Protein AF-A0A4Y2DPF1-F1 (afdb_monomer_lite)

Secondary structure (DSSP, 8-state):
------------HHHHHHHHHHHHHHHHHT-S-HHHHHHHHHHHHHHTS-HHHHHHHHHHHHH-TTS-TTTT-HHHHHHHHHHHHHHHHHHHHHHHHHHHHHHHHHS---

pLDDT: mean 70.89, std 13.92, range [34.34, 85.38]

Radius of gyration: 19.19 Å; chains: 1; bounding box: 57×26×56 Å

Organism: Araneus ventricosus (NCBI:txid182803)

Structure (mmCIF, N/CA/C/O backbone):
data_AF-A0A4Y2DPF1-F1
#
_entry.id   AF-A0A4Y2DPF1-F1
#
loop_
_atom_site.group_PDB
_atom_site.id
_atom_site.type_symbol
_atom_site.label_atom_id
_atom_site.label_alt_id
_atom_site.label_comp_id
_atom_site.label_asym_id
_atom_site.label_entity_id
_atom_site.label_seq_id
_atom_site.pdbx_PDB_ins_code
_atom_site.Cartn_x
_atom_site.Cartn_y
_atom_site.Cartn_z
_atom_site.occupancy
_atom_site.B_iso_or_equiv
_atom_site.auth_seq_id
_atom_site.auth_comp_id
_atom_site.auth_asym_id
_atom_site.auth_atom_id
_atom_site.pdbx_PDB_model_num
ATOM 1 N N . MET A 1 1 ? -23.544 -15.283 -10.850 1.00 35.97 1 MET A N 1
ATOM 2 C CA . MET A 1 1 ? -22.303 -15.235 -10.047 1.00 35.97 1 MET A CA 1
ATOM 3 C C . MET A 1 1 ? -21.142 -15.437 -11.001 1.00 35.97 1 MET A C 1
ATOM 5 O O . MET A 1 1 ? -20.970 -16.539 -11.499 1.00 35.97 1 MET A O 1
ATOM 9 N N . LYS A 1 2 ? -20.446 -14.363 -11.377 1.00 37.62 2 LYS A N 1
ATOM 10 C CA . LYS A 1 2 ? -19.353 -14.413 -12.351 1.00 37.62 2 LYS A CA 1
ATOM 11 C C . LYS A 1 2 ? -18.110 -13.933 -11.618 1.00 37.62 2 LYS A C 1
ATOM 13 O O . LYS A 1 2 ? -18.014 -12.758 -11.298 1.00 37.62 2 LYS A O 1
ATOM 18 N N . ASN A 1 3 ? -17.246 -14.873 -11.267 1.00 44.59 3 ASN A N 1
ATOM 19 C CA . ASN A 1 3 ? -15.893 -14.587 -10.825 1.00 44.59 3 ASN A CA 1
ATOM 20 C C . ASN A 1 3 ? -15.060 -14.463 -12.110 1.00 44.59 3 ASN A C 1
ATOM 22 O O . ASN A 1 3 ? -14.974 -15.457 -12.836 1.00 44.59 3 ASN A O 1
ATOM 26 N N . PRO A 1 4 ? -14.545 -13.285 -12.494 1.00 41.38 4 PRO A N 1
ATOM 27 C CA . PRO A 1 4 ? -13.521 -13.236 -13.509 1.00 41.38 4 PRO A CA 1
ATOM 28 C C . PRO A 1 4 ? -12.192 -13.451 -12.801 1.00 41.38 4 PRO A C 1
ATOM 30 O O . PRO A 1 4 ? -11.794 -12.658 -11.953 1.00 41.38 4 PRO A O 1
ATOM 33 N N . ALA A 1 5 ? -11.535 -14.547 -13.176 1.00 37.06 5 ALA A N 1
ATOM 34 C CA . ALA A 1 5 ? -10.106 -14.723 -13.030 1.00 37.06 5 ALA A CA 1
ATOM 35 C C . ALA A 1 5 ? -9.420 -13.361 -13.177 1.00 37.06 5 ALA A C 1
ATOM 37 O O . ALA A 1 5 ? -9.493 -12.752 -14.249 1.00 37.06 5 ALA A O 1
ATOM 38 N N . THR A 1 6 ? -8.821 -12.877 -12.087 1.00 44.56 6 THR A N 1
ATOM 39 C CA . THR A 1 6 ? -7.900 -11.749 -12.115 1.00 44.56 6 THR A CA 1
ATOM 40 C C . THR A 1 6 ? -6.779 -12.177 -13.039 1.00 44.56 6 THR A C 1
ATOM 42 O O . THR A 1 6 ? -5.849 -12.884 -12.651 1.00 44.56 6 THR A O 1
ATOM 45 N N . GLY A 1 7 ? -6.935 -11.818 -14.315 1.00 34.34 7 GLY A N 1
ATOM 46 C CA . GLY A 1 7 ? -5.840 -11.761 -15.249 1.00 34.34 7 GLY A CA 1
ATOM 47 C C . GLY A 1 7 ? -4.742 -11.020 -14.519 1.00 34.34 7 GLY A C 1
ATOM 48 O O . GLY A 1 7 ? -4.978 -9.963 -13.939 1.00 34.34 7 GLY A O 1
ATOM 49 N N . ARG A 1 8 ? -3.575 -11.644 -14.475 1.00 43.50 8 ARG A N 1
ATOM 50 C CA . ARG A 1 8 ? -2.337 -11.107 -13.936 1.00 43.50 8 ARG A CA 1
ATOM 51 C C . ARG A 1 8 ? -1.910 -9.930 -14.822 1.00 43.50 8 ARG A C 1
ATOM 53 O O . ARG A 1 8 ? -0.903 -9.994 -15.514 1.00 43.50 8 ARG A O 1
ATOM 60 N N . SER A 1 9 ? -2.734 -8.885 -14.896 1.00 45.84 9 SER A N 1
ATOM 61 C CA . SER A 1 9 ? -2.295 -7.562 -15.289 1.00 45.84 9 SER A CA 1
ATOM 62 C C . SER A 1 9 ? -1.245 -7.207 -14.259 1.00 45.84 9 SER A C 1
ATOM 64 O O . SER A 1 9 ? -1.535 -7.286 -13.066 1.00 45.84 9 SER A O 1
ATOM 66 N N . LYS A 1 10 ? -0.030 -6.889 -14.711 1.00 53.34 10 LYS A N 1
ATOM 67 C CA . LYS A 1 10 ? 0.916 -6.113 -13.914 1.00 53.34 10 LYS A CA 1
ATOM 68 C C . LYS A 1 10 ? 0.131 -4.901 -13.437 1.00 53.34 10 LYS A C 1
ATOM 70 O O . LYS A 1 10 ? -0.161 -4.008 -14.220 1.00 53.34 10 LYS A O 1
ATOM 75 N N . THR A 1 11 ? -0.411 -4.984 -12.236 1.00 59.28 11 THR A N 1
ATOM 76 C CA . THR A 1 11 ? -1.143 -3.884 -11.645 1.00 59.28 11 THR A CA 1
ATOM 77 C C . THR A 1 11 ? -0.082 -2.846 -11.383 1.00 59.28 11 THR A C 1
ATOM 79 O O . THR A 1 11 ? 0.846 -3.157 -10.637 1.00 59.28 11 THR A O 1
ATOM 82 N N . ASP A 1 12 ? -0.188 -1.684 -12.025 1.00 72.75 12 ASP A N 1
ATOM 83 C CA . ASP A 1 12 ? 0.701 -0.562 -11.757 1.00 72.75 12 ASP A CA 1
ATOM 84 C C . ASP A 1 12 ? 0.683 -0.322 -10.251 1.00 72.75 12 ASP A C 1
ATOM 86 O O . ASP A 1 12 ? -0.303 0.154 -9.676 1.00 72.75 12 ASP A O 1
ATOM 90 N N . LEU A 1 13 ? 1.768 -0.727 -9.598 1.00 78.50 13 LEU A N 1
ATOM 91 C CA . LEU A 1 13 ? 1.910 -0.647 -8.160 1.00 78.50 13 LEU A CA 1
ATOM 92 C C . LEU A 1 13 ? 1.706 0.787 -7.634 1.00 78.50 13 LEU A C 1
ATOM 94 O O . LEU A 1 13 ? 1.064 0.936 -6.588 1.00 78.50 13 LEU A O 1
ATOM 98 N N . PRO A 1 14 ? 2.126 1.847 -8.367 1.00 79.44 14 PRO A N 1
ATOM 99 C CA . PRO A 1 14 ? 1.786 3.224 -8.019 1.00 79.44 14 PRO A CA 1
ATOM 100 C C . PRO A 1 14 ? 0.274 3.487 -8.002 1.00 79.44 14 PRO A C 1
ATOM 102 O O . PRO A 1 14 ? -0.238 4.086 -7.059 1.00 79.44 14 PRO A O 1
ATOM 105 N N . ALA A 1 15 ? -0.463 2.997 -9.004 1.00 82.75 15 ALA A N 1
ATOM 106 C CA . ALA A 1 15 ? -1.906 3.215 -9.107 1.00 82.75 15 ALA A CA 1
ATOM 107 C C . ALA A 1 15 ? -2.671 2.496 -7.985 1.00 82.75 15 ALA A C 1
ATOM 109 O O . ALA A 1 15 ? -3.601 3.060 -7.404 1.00 82.75 15 ALA A O 1
ATOM 110 N N . LEU A 1 16 ? -2.245 1.277 -7.630 1.00 82.06 16 LEU A N 1
ATOM 111 C CA . LEU A 1 16 ? -2.785 0.551 -6.477 1.00 82.06 16 LEU A CA 1
ATOM 112 C C . LEU A 1 16 ? -2.545 1.303 -5.165 1.00 82.06 16 LEU A C 1
ATOM 114 O O . LEU A 1 16 ? -3.447 1.384 -4.329 1.00 82.06 16 LEU A O 1
ATOM 118 N N . TYR A 1 17 ? -1.343 1.852 -4.980 1.00 82.38 17 TYR A N 1
ATOM 119 C CA . TYR A 1 17 ? -1.004 2.637 -3.797 1.00 82.38 17 TYR A CA 1
ATOM 120 C C . TYR A 1 17 ? -1.875 3.897 -3.681 1.00 82.38 17 TYR A C 1
ATOM 122 O O . TYR A 1 17 ? -2.406 4.177 -2.601 1.00 82.38 17 TYR A O 1
ATOM 130 N N . ASP A 1 18 ? -2.079 4.620 -4.783 1.00 84.81 18 ASP A N 1
ATOM 131 C CA . ASP A 1 18 ? -2.932 5.812 -4.817 1.00 84.81 18 ASP A CA 1
ATOM 132 C C . ASP A 1 18 ? -4.401 5.479 -4.520 1.00 84.81 18 ASP A C 1
ATOM 134 O O . ASP A 1 18 ? -5.047 6.161 -3.714 1.00 84.81 18 ASP A O 1
ATOM 138 N N . GLU A 1 19 ? -4.929 4.397 -5.100 1.00 85.38 19 GLU A N 1
ATOM 139 C CA . GLU A 1 19 ? -6.296 3.934 -4.843 1.00 85.38 19 GLU A CA 1
ATOM 140 C C . GLU A 1 19 ? -6.486 3.520 -3.374 1.00 85.38 19 GLU A C 1
ATOM 142 O O . GLU A 1 19 ? -7.474 3.898 -2.730 1.00 85.38 19 GLU A O 1
ATOM 147 N N . LEU A 1 20 ? -5.526 2.780 -2.815 1.00 81.81 20 LEU A N 1
ATOM 148 C CA . LEU A 1 20 ? -5.510 2.398 -1.403 1.00 81.81 20 LEU A CA 1
ATOM 149 C C . LEU A 1 20 ? -5.461 3.625 -0.491 1.00 81.81 20 LEU A C 1
ATOM 151 O O . LEU A 1 20 ? -6.259 3.730 0.445 1.00 81.81 20 LEU A O 1
ATOM 155 N N . GLY A 1 21 ? -4.590 4.587 -0.794 1.00 82.25 21 GLY A N 1
ATOM 156 C CA . GLY A 1 21 ? -4.493 5.849 -0.067 1.00 82.25 21 GLY A CA 1
ATOM 157 C C . GLY A 1 21 ? -5.795 6.652 -0.104 1.00 82.25 21 GLY A C 1
ATOM 158 O O . GLY A 1 21 ? -6.226 7.179 0.927 1.00 82.25 21 GLY A O 1
ATOM 159 N N . ALA A 1 22 ? -6.463 6.709 -1.259 1.00 84.81 22 ALA A N 1
ATOM 160 C CA . ALA A 1 22 ? -7.750 7.382 -1.417 1.00 84.81 22 ALA A CA 1
ATOM 161 C C . ALA A 1 22 ? -8.860 6.703 -0.600 1.00 84.81 22 ALA A C 1
ATOM 163 O O . ALA A 1 22 ? -9.599 7.387 0.115 1.00 84.81 22 ALA A O 1
ATOM 164 N N . LYS A 1 23 ? -8.946 5.366 -0.638 1.00 79.12 23 LYS A N 1
ATOM 165 C CA . LYS A 1 23 ? -9.916 4.591 0.154 1.00 79.12 23 LYS A CA 1
ATOM 166 C C . LYS A 1 23 ? -9.690 4.772 1.653 1.00 79.12 23 LYS A C 1
ATOM 168 O O . LYS A 1 23 ? -10.644 5.065 2.371 1.00 79.12 23 LYS A O 1
ATOM 173 N N . ILE A 1 24 ? -8.445 4.665 2.124 1.00 80.31 24 ILE A N 1
ATOM 174 C CA . ILE A 1 24 ? -8.098 4.893 3.536 1.00 80.31 24 ILE A CA 1
ATOM 175 C C . ILE A 1 24 ? -8.497 6.312 3.951 1.00 80.31 24 ILE A C 1
ATOM 177 O O . ILE A 1 24 ? -9.161 6.480 4.970 1.00 80.31 24 ILE A O 1
ATOM 181 N N . ARG A 1 25 ? -8.177 7.331 3.144 1.00 82.56 25 ARG A N 1
ATOM 182 C CA . ARG A 1 25 ? -8.536 8.731 3.423 1.00 82.56 25 ARG A CA 1
ATOM 183 C C . ARG A 1 25 ? -10.050 8.957 3.455 1.00 82.56 25 ARG A C 1
ATOM 185 O O . 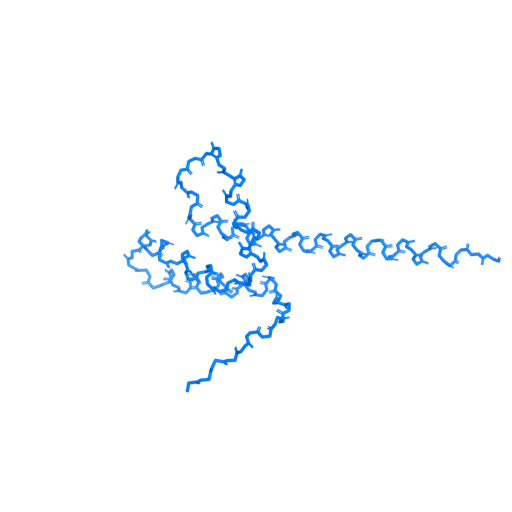ARG A 1 25 ? -10.536 9.680 4.321 1.00 82.56 25 ARG A O 1
ATOM 192 N N . ALA A 1 26 ? -10.801 8.327 2.551 1.00 82.25 26 ALA A N 1
ATOM 193 C CA . ALA A 1 26 ? -12.262 8.378 2.553 1.00 82.25 26 ALA A CA 1
ATOM 194 C C . ALA A 1 26 ? -12.834 7.758 3.838 1.00 82.25 26 ALA A C 1
ATOM 196 O O . ALA A 1 26 ? -13.695 8.349 4.486 1.00 82.25 26 ALA A O 1
ATOM 197 N N . LEU A 1 27 ? -12.298 6.611 4.258 1.00 77.19 27 LEU A N 1
ATOM 198 C CA . LEU A 1 27 ? -12.688 5.930 5.494 1.00 77.19 27 LEU A CA 1
ATOM 199 C C . LEU A 1 27 ? -12.305 6.734 6.746 1.00 77.19 27 LEU A C 1
ATOM 201 O O . LEU A 1 27 ? -13.091 6.821 7.690 1.00 77.19 27 LEU A O 1
ATOM 205 N N . GLU A 1 28 ? -11.146 7.393 6.747 1.00 75.50 28 GLU A N 1
ATOM 206 C CA . GLU A 1 28 ? -10.767 8.344 7.794 1.00 75.50 28 GLU A CA 1
ATOM 207 C C . GLU A 1 28 ? -11.659 9.592 7.816 1.00 75.50 28 GLU A C 1
ATOM 209 O O . GLU A 1 28 ? -11.842 10.188 8.875 1.00 75.50 28 GLU A O 1
ATOM 214 N N . SER A 1 29 ? -12.243 9.997 6.689 1.00 78.38 29 SER A N 1
ATOM 215 C CA . SER A 1 29 ? -13.196 11.112 6.658 1.00 78.38 29 SER A CA 1
ATOM 216 C C . SER A 1 29 ? -14.535 10.760 7.314 1.00 78.38 29 SER A C 1
ATOM 218 O O . SER A 1 29 ? -15.250 11.662 7.744 1.00 78.38 29 SER A O 1
ATOM 220 N N . LEU A 1 30 ? -14.873 9.471 7.439 1.00 74.94 30 LEU A N 1
ATOM 221 C CA . LEU A 1 30 ? -16.093 8.997 8.109 1.00 74.94 30 LEU A CA 1
ATOM 222 C C . LEU A 1 30 ? -15.955 8.887 9.651 1.00 74.94 30 LEU A C 1
ATOM 224 O O . LEU A 1 30 ? -16.859 8.390 10.322 1.00 74.94 30 LEU A O 1
ATOM 228 N N . ARG A 1 31 ? -14.832 9.342 10.229 1.00 63.41 31 ARG A N 1
ATOM 229 C CA . ARG A 1 31 ? -14.408 9.211 11.643 1.00 63.41 31 ARG A CA 1
ATOM 230 C C . ARG A 1 31 ? -15.526 9.228 12.706 1.00 63.41 31 ARG A C 1
ATOM 232 O O . ARG A 1 31 ? -16.086 10.270 13.038 1.00 63.41 31 ARG A O 1
ATOM 239 N N . ARG A 1 32 ? -15.664 8.095 13.414 1.00 55.00 32 ARG A N 1
ATOM 240 C CA . ARG A 1 32 ? -15.994 8.077 14.859 1.00 55.00 32 ARG A CA 1
ATOM 241 C C . ARG A 1 32 ? -15.069 7.226 15.742 1.00 55.00 32 ARG A C 1
ATOM 243 O O . ARG A 1 32 ? -15.053 7.460 16.940 1.00 55.00 32 ARG A O 1
ATOM 250 N N . THR A 1 33 ? -14.255 6.303 15.217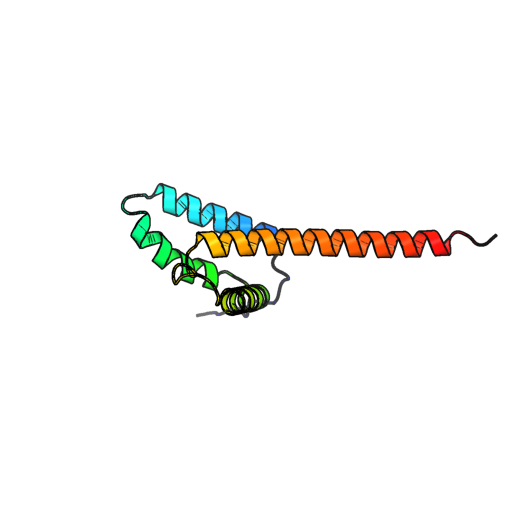 1.00 56.84 33 THR A N 1
ATOM 251 C CA . THR A 1 33 ? -13.271 5.540 16.026 1.00 56.84 33 THR A CA 1
ATOM 252 C C . THR A 1 33 ? -12.090 5.055 15.173 1.00 56.84 33 THR A C 1
ATOM 254 O O . THR A 1 33 ? -12.142 4.007 14.538 1.00 56.84 33 THR A O 1
ATOM 257 N N . GLN A 1 34 ? -11.010 5.837 15.141 1.00 62.12 34 GLN A N 1
ATOM 258 C CA . GLN A 1 34 ? -9.868 5.625 14.239 1.00 62.12 34 GLN A CA 1
ATOM 259 C C . GLN A 1 34 ? -8.996 4.411 14.628 1.00 62.12 34 GLN A C 1
ATOM 261 O O . GLN A 1 34 ? -8.436 3.744 13.763 1.00 62.12 34 GLN A O 1
ATOM 266 N N . GLU A 1 35 ? -8.924 4.077 15.917 1.00 64.69 35 GLU A N 1
ATOM 267 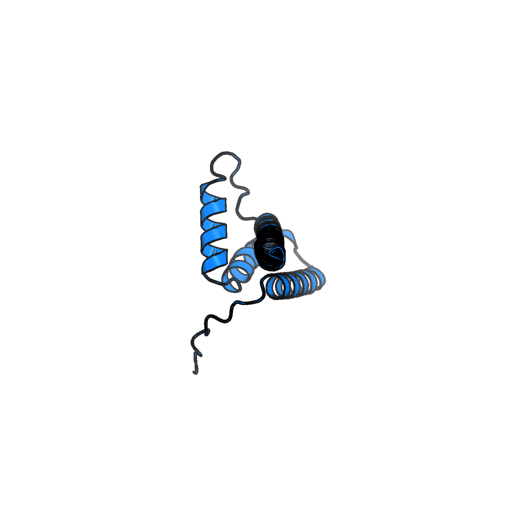C CA . GLU A 1 35 ? -8.045 3.016 16.431 1.00 64.69 35 GLU A CA 1
ATOM 268 C C . GLU A 1 35 ? -8.549 1.602 16.091 1.00 64.69 35 GLU A C 1
ATOM 270 O O . GLU A 1 35 ? -7.786 0.752 15.639 1.00 64.69 35 GLU A O 1
ATOM 275 N N . LYS A 1 36 ? -9.863 1.364 16.205 1.00 68.75 36 LYS A N 1
ATOM 276 C CA . LYS A 1 36 ? -10.477 0.064 15.875 1.00 68.75 36 LYS A CA 1
ATOM 277 C C . LYS A 1 36 ? -10.516 -0.199 14.372 1.00 68.75 36 LYS A C 1
ATOM 279 O O . LYS A 1 36 ? -10.388 -1.343 13.944 1.00 68.75 36 LYS A O 1
ATOM 284 N N . TYR A 1 37 ? -10.671 0.857 13.575 1.00 69.69 37 TYR A N 1
ATOM 285 C CA . TYR A 1 37 ? -10.725 0.731 12.123 1.00 69.69 37 TYR A CA 1
ATOM 286 C C . TYR A 1 37 ? -9.375 0.329 11.538 1.00 69.69 37 TYR A C 1
ATOM 288 O O . TYR A 1 37 ? -9.352 -0.498 10.640 1.00 69.69 37 TYR A O 1
ATOM 296 N N . ARG A 1 38 ? -8.248 0.813 12.074 1.00 68.81 38 ARG A N 1
ATOM 297 C CA . ARG A 1 38 ? -6.911 0.440 11.573 1.00 68.81 38 ARG A CA 1
ATOM 298 C C . ARG A 1 38 ? -6.694 -1.077 11.515 1.00 68.81 38 ARG A C 1
ATOM 300 O O . ARG A 1 38 ? -6.214 -1.571 10.503 1.00 68.81 38 ARG A O 1
ATOM 307 N N . TYR A 1 39 ? -7.130 -1.807 12.542 1.00 71.06 39 TYR A N 1
ATOM 308 C CA . TYR A 1 39 ? -7.064 -3.273 12.570 1.00 71.06 39 TYR A CA 1
ATOM 309 C C . TYR A 1 39 ? -7.998 -3.952 11.562 1.00 71.06 39 TYR A C 1
ATOM 311 O O . TYR A 1 39 ? -7.682 -5.031 11.072 1.00 71.06 39 TYR A O 1
ATOM 319 N N . PHE A 1 40 ? -9.136 -3.333 11.245 1.00 73.81 40 PHE A N 1
ATOM 320 C CA . PHE A 1 40 ? -10.077 -3.836 10.242 1.00 73.81 40 PHE A CA 1
ATOM 321 C C . PHE A 1 40 ? -9.628 -3.516 8.810 1.00 73.81 40 PHE A C 1
ATOM 323 O O . PHE A 1 40 ? -9.888 -4.279 7.884 1.00 73.81 40 PHE A O 1
ATOM 330 N N . LEU A 1 41 ? -8.924 -2.399 8.626 1.00 75.69 41 LEU A N 1
ATOM 331 C CA . LEU A 1 41 ? -8.421 -1.959 7.331 1.00 75.69 41 LEU A CA 1
ATOM 332 C C . LEU A 1 41 ? -7.202 -2.755 6.878 1.00 75.69 41 LEU A C 1
ATOM 334 O O . LEU A 1 41 ? -7.113 -3.021 5.686 1.00 75.69 41 LEU A O 1
ATOM 338 N N . SER A 1 42 ? -6.315 -3.185 7.782 1.00 75.06 42 SER A N 1
ATOM 339 C CA . SER A 1 42 ? -5.157 -4.018 7.417 1.00 75.06 42 SER A CA 1
ATOM 340 C C . SER A 1 42 ? -5.530 -5.219 6.520 1.00 75.06 42 SER A C 1
ATOM 342 O O . SER A 1 42 ? -5.034 -5.271 5.397 1.00 75.06 42 SER A O 1
ATOM 344 N N . PRO A 1 43 ? -6.446 -6.135 6.908 1.00 77.56 43 PRO A N 1
ATOM 345 C CA . PRO A 1 43 ? -6.811 -7.276 6.061 1.00 77.56 43 PRO A CA 1
ATOM 346 C C . PRO A 1 43 ? -7.543 -6.878 4.768 1.00 77.56 43 PRO A C 1
ATOM 348 O O . PRO A 1 43 ? -7.424 -7.569 3.759 1.00 77.56 43 PRO A O 1
ATOM 351 N N . LEU A 1 44 ? -8.278 -5.759 4.759 1.00 79.12 44 LEU A N 1
ATOM 352 C CA . LEU A 1 44 ? -8.910 -5.236 3.541 1.00 79.12 44 LEU A CA 1
ATOM 353 C C . LEU A 1 44 ? -7.868 -4.740 2.537 1.00 79.12 44 LEU A C 1
ATOM 355 O O . LEU A 1 44 ? -7.975 -5.040 1.348 1.00 79.12 44 LEU A O 1
ATOM 359 N N . VAL A 1 45 ? -6.858 -4.012 3.015 1.00 77.38 45 VAL A N 1
ATOM 360 C CA . VAL A 1 45 ? -5.748 -3.546 2.184 1.00 77.38 45 VAL A CA 1
ATOM 361 C C . VAL A 1 45 ? -4.951 -4.734 1.673 1.00 77.38 45 VAL A C 1
ATOM 363 O O . VAL A 1 45 ? -4.746 -4.811 0.470 1.00 77.38 45 VAL A O 1
ATOM 366 N N . GLU A 1 46 ? -4.611 -5.701 2.532 1.00 79.31 46 GLU A N 1
ATOM 367 C CA . GLU A 1 46 ? -3.954 -6.948 2.117 1.00 79.31 46 GLU A CA 1
ATOM 368 C C . GLU A 1 46 ? -4.745 -7.671 1.016 1.00 79.31 46 GLU A C 1
ATOM 370 O O . GLU A 1 46 ? -4.166 -8.074 0.013 1.00 79.31 46 GLU A O 1
ATOM 375 N N . SER A 1 47 ? -6.075 -7.762 1.127 1.00 78.12 47 SER A N 1
ATOM 376 C CA . SER A 1 47 ? -6.904 -8.414 0.099 1.00 78.12 47 SER A CA 1
ATOM 377 C C . SER A 1 47 ? -6.928 -7.696 -1.256 1.00 78.12 47 SER A C 1
ATOM 379 O O . SER A 1 47 ? -7.238 -8.318 -2.270 1.00 78.12 47 SER A O 1
ATOM 381 N N . CYS A 1 48 ? -6.618 -6.396 -1.286 1.00 78.31 48 CYS A N 1
ATOM 382 C CA . CYS A 1 48 ? -6.545 -5.616 -2.522 1.00 78.31 48 CYS A CA 1
ATOM 383 C C . CYS A 1 48 ? -5.182 -5.741 -3.217 1.00 78.31 48 CYS A C 1
ATOM 385 O O . CYS A 1 48 ? -5.033 -5.249 -4.336 1.00 78.31 48 CYS A O 1
ATOM 387 N N . LEU A 1 49 ? -4.184 -6.342 -2.562 1.00 79.31 49 LEU A N 1
ATOM 388 C CA . LEU A 1 49 ? -2.835 -6.442 -3.098 1.00 79.31 49 LEU A CA 1
ATOM 389 C C . LEU A 1 49 ? -2.672 -7.665 -4.007 1.00 79.31 49 LEU A C 1
ATOM 391 O O . LEU A 1 49 ? -3.234 -8.728 -3.735 1.00 79.31 49 LEU A O 1
ATOM 395 N N . PRO A 1 50 ? -1.872 -7.546 -5.080 1.00 79.88 50 PRO A N 1
ATOM 396 C CA . PRO A 1 50 ? -1.522 -8.683 -5.914 1.00 79.88 50 PRO A CA 1
ATOM 397 C C . PRO A 1 50 ? -0.638 -9.670 -5.140 1.00 79.88 50 PRO A C 1
ATOM 399 O O . PRO A 1 50 ? 0.118 -9.298 -4.240 1.00 79.88 50 PRO A O 1
ATOM 402 N N . GLU A 1 51 ? -0.708 -10.943 -5.532 1.00 79.12 51 GLU A N 1
ATOM 403 C CA . GLU A 1 51 ? -0.025 -12.056 -4.857 1.00 79.12 51 GLU A CA 1
ATOM 404 C C . GLU A 1 51 ? 1.484 -11.822 -4.690 1.00 79.12 51 GLU A C 1
ATOM 406 O O . GLU A 1 51 ? 2.050 -12.123 -3.646 1.00 79.12 51 GLU A O 1
ATOM 411 N N . GLU A 1 52 ? 2.135 -11.220 -5.684 1.00 78.38 52 GLU A N 1
ATOM 412 C CA . GLU A 1 52 ? 3.576 -10.949 -5.662 1.00 78.38 52 GLU A CA 1
ATOM 413 C C . GLU A 1 52 ? 3.975 -9.977 -4.540 1.00 78.38 52 GLU A C 1
ATOM 415 O O . GLU A 1 52 ? 4.915 -10.231 -3.785 1.00 78.38 52 GLU A O 1
ATOM 420 N N . VAL A 1 53 ? 3.183 -8.919 -4.361 1.00 81.00 53 VAL A N 1
ATOM 421 C CA . VAL A 1 53 ? 3.374 -7.898 -3.323 1.00 81.00 53 VAL A CA 1
ATOM 422 C C . VAL A 1 53 ? 3.030 -8.468 -1.949 1.00 81.00 53 VAL A C 1
ATOM 424 O O . VAL A 1 53 ? 3.726 -8.187 -0.976 1.00 81.00 53 VAL A O 1
ATOM 427 N N . LEU A 1 54 ? 2.004 -9.322 -1.861 1.00 80.50 54 LEU A N 1
ATOM 428 C CA . LEU A 1 54 ? 1.673 -10.047 -0.630 1.00 80.50 54 LEU A CA 1
ATOM 429 C C . LEU A 1 54 ? 2.794 -10.990 -0.193 1.00 80.50 54 LEU A C 1
ATOM 431 O O . LEU A 1 54 ? 3.112 -11.053 0.993 1.00 80.50 54 LEU A O 1
ATOM 435 N N . VAL A 1 55 ? 3.424 -11.693 -1.135 1.00 82.25 55 VAL A N 1
ATOM 436 C CA . VAL A 1 55 ? 4.585 -12.545 -0.848 1.00 82.25 55 VAL A CA 1
ATOM 437 C C . VAL A 1 55 ? 5.773 -11.699 -0.380 1.00 82.25 55 VAL A C 1
ATOM 439 O O . VAL A 1 55 ? 6.449 -12.087 0.576 1.00 82.25 55 VAL A O 1
ATOM 442 N N . GLY A 1 56 ? 6.015 -10.539 -0.999 1.00 82.12 56 GLY A N 1
ATOM 443 C CA . GLY A 1 56 ? 7.020 -9.571 -0.542 1.00 82.12 56 GLY A CA 1
ATOM 444 C C . GLY A 1 56 ? 6.748 -9.065 0.879 1.00 82.12 56 GLY A C 1
ATOM 445 O O . GLY A 1 56 ? 7.645 -9.084 1.724 1.00 82.12 56 GLY A O 1
ATOM 446 N N . TRP A 1 57 ? 5.494 -8.722 1.173 1.00 81.00 57 TRP A N 1
ATOM 447 C CA . TRP A 1 57 ? 5.044 -8.276 2.491 1.00 81.00 57 TRP A CA 1
ATOM 448 C C . TRP A 1 57 ? 5.167 -9.371 3.558 1.00 81.00 57 TRP A C 1
ATOM 450 O O . TRP A 1 57 ? 5.624 -9.115 4.671 1.00 81.00 57 TRP A O 1
ATOM 460 N N . GLU A 1 58 ? 4.814 -10.619 3.238 1.00 80.12 58 GLU A N 1
ATOM 461 C CA . GLU A 1 58 ? 4.983 -11.749 4.157 1.00 80.12 58 GLU A CA 1
ATOM 462 C C . GLU A 1 58 ? 6.471 -12.008 4.438 1.00 80.12 58 GLU A C 1
ATOM 464 O O . GLU A 1 58 ? 6.865 -12.267 5.578 1.00 80.12 58 GLU A O 1
ATOM 469 N N . ARG A 1 59 ? 7.334 -11.882 3.423 1.00 79.06 59 ARG A N 1
ATOM 470 C CA . ARG A 1 59 ? 8.791 -11.987 3.592 1.00 79.06 59 ARG A CA 1
ATOM 471 C C . ARG A 1 59 ? 9.347 -10.860 4.460 1.00 79.06 59 ARG A C 1
ATOM 473 O O . ARG A 1 59 ? 10.129 -11.153 5.362 1.00 79.06 59 ARG A O 1
ATOM 480 N N . SER A 1 60 ? 8.924 -9.609 4.257 1.00 73.94 60 SER A N 1
ATOM 481 C CA . SER A 1 60 ? 9.352 -8.491 5.113 1.00 73.94 60 SER A CA 1
ATOM 482 C C . SER A 1 60 ? 8.853 -8.659 6.550 1.00 73.94 60 SER A C 1
ATOM 484 O O . SER A 1 60 ? 9.589 -8.370 7.493 1.00 73.94 60 SER A O 1
ATOM 486 N N . ARG A 1 61 ? 7.643 -9.208 6.730 1.00 69.88 61 ARG A N 1
ATOM 487 C CA . ARG A 1 61 ? 7.087 -9.589 8.039 1.00 69.88 61 ARG A CA 1
ATOM 488 C C . ARG A 1 61 ? 7.956 -10.606 8.770 1.00 69.88 61 ARG A C 1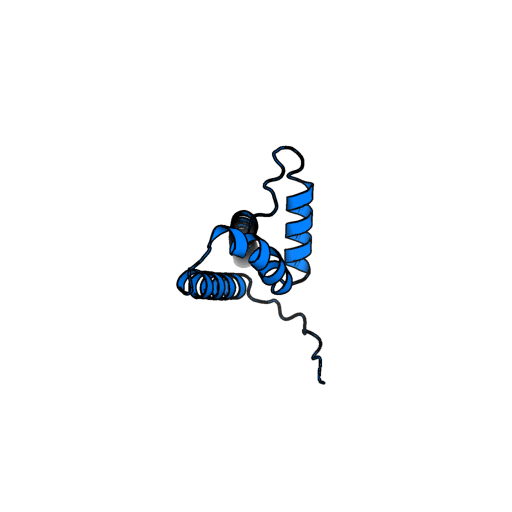
ATOM 490 O O . ARG A 1 61 ? 8.246 -10.421 9.947 1.00 69.88 61 ARG A O 1
ATOM 497 N N . ASN A 1 62 ? 8.385 -11.658 8.075 1.00 65.06 62 ASN A N 1
ATOM 498 C CA . ASN A 1 62 ? 9.232 -12.706 8.650 1.00 65.06 62 ASN A CA 1
ATOM 499 C C . ASN A 1 62 ? 10.673 -12.236 8.890 1.00 65.06 62 ASN A C 1
ATOM 501 O O . ASN A 1 62 ? 11.356 -12.768 9.756 1.00 65.06 62 ASN A O 1
ATOM 505 N N . HIS A 1 63 ? 11.146 -11.230 8.156 1.00 60.47 63 HIS A N 1
ATOM 506 C CA . HIS A 1 63 ? 12.475 -10.662 8.377 1.00 60.47 63 HIS A CA 1
ATOM 507 C C . HIS A 1 63 ? 12.503 -9.646 9.536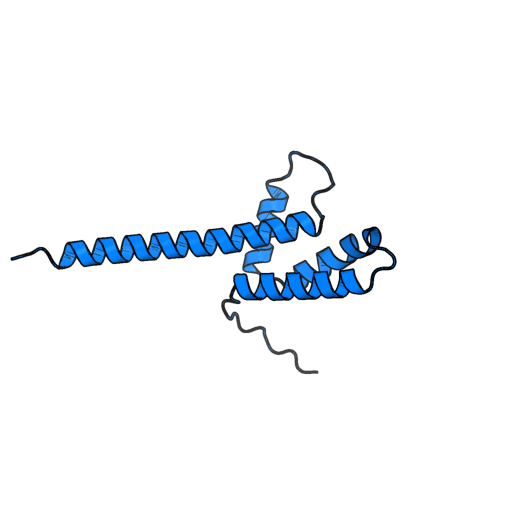 1.00 60.47 63 HIS A C 1
ATOM 509 O O . HIS A 1 63 ? 13.553 -9.418 10.134 1.00 60.47 63 HIS A O 1
ATOM 515 N N . SER A 1 64 ? 11.344 -9.080 9.895 1.00 55.56 64 SER A N 1
ATOM 516 C CA . SER A 1 64 ? 11.129 -8.183 11.040 1.00 55.56 64 SER A CA 1
ATOM 517 C C . SER A 1 64 ? 10.836 -8.949 12.345 1.00 55.56 64 SER A C 1
ATOM 519 O O . SER A 1 64 ? 10.015 -8.526 13.158 1.00 55.56 64 SER A O 1
ATOM 521 N N . LEU A 1 65 ? 11.477 -10.101 12.567 1.00 51.38 65 LEU A N 1
ATOM 522 C CA . LEU A 1 65 ? 11.282 -10.917 13.777 1.00 51.38 65 LEU A CA 1
ATOM 523 C C . LEU A 1 65 ? 11.964 -10.346 15.034 1.00 51.38 65 LEU A C 1
ATOM 525 O O . LEU A 1 65 ? 11.785 -10.900 16.118 1.00 51.38 65 LEU A O 1
ATOM 529 N N . THR A 1 66 ? 12.733 -9.260 14.921 1.00 47.59 66 THR A N 1
ATOM 530 C CA . THR A 1 66 ? 13.546 -8.751 16.035 1.00 47.59 66 THR A CA 1
ATOM 531 C C . THR A 1 66 ? 12.909 -7.660 16.880 1.00 47.59 66 THR A C 1
ATOM 533 O O . THR A 1 66 ? 13.430 -7.420 17.960 1.00 47.59 66 THR A O 1
ATOM 536 N N . GLU A 1 67 ? 11.790 -7.029 16.507 1.00 47.38 67 GLU A N 1
ATOM 537 C CA . GLU A 1 67 ? 11.235 -5.999 17.396 1.00 47.38 67 GLU A CA 1
ATOM 538 C C . GLU A 1 67 ? 9.718 -5.817 17.282 1.00 47.38 67 GLU A C 1
ATOM 540 O O . GLU A 1 67 ? 9.183 -5.253 16.334 1.00 47.38 67 GLU A O 1
ATOM 545 N N . THR A 1 68 ? 9.060 -6.263 18.354 1.00 46.50 68 THR A N 1
ATOM 546 C CA . THR A 1 68 ? 7.768 -5.793 18.870 1.00 46.50 68 THR A CA 1
ATOM 547 C C . THR A 1 68 ? 6.525 -6.169 18.054 1.00 46.50 68 THR A C 1
ATOM 549 O O . THR A 1 68 ? 6.383 -5.850 16.882 1.00 46.50 68 THR A O 1
ATOM 552 N N . LYS A 1 69 ? 5.556 -6.804 18.733 1.00 48.94 69 LYS A N 1
ATOM 553 C CA . LYS A 1 69 ? 4.235 -7.283 18.257 1.00 48.94 69 LYS A CA 1
ATOM 554 C C . LYS A 1 69 ? 3.340 -6.243 17.546 1.00 48.94 69 LYS A C 1
ATOM 556 O O . LYS A 1 69 ? 2.205 -6.563 17.203 1.00 48.94 69 LYS A O 1
ATOM 561 N N . GLU A 1 70 ? 3.822 -5.029 17.309 1.00 49.88 70 GLU A N 1
ATOM 562 C CA . GLU A 1 70 ? 3.124 -3.958 16.592 1.00 49.88 70 GLU A CA 1
ATOM 563 C C . GLU A 1 70 ? 3.175 -4.111 15.059 1.00 49.88 70 GLU A C 1
ATOM 565 O O . GLU A 1 70 ? 2.576 -3.314 14.339 1.00 49.88 70 GLU A O 1
ATOM 570 N N . SER A 1 71 ? 3.819 -5.178 14.567 1.00 53.75 71 SER A N 1
ATOM 571 C CA . SER A 1 71 ? 4.149 -5.500 13.165 1.00 53.75 71 SER A CA 1
ATOM 572 C C . SER A 1 71 ? 2.967 -5.696 12.193 1.00 53.75 71 SER A C 1
ATOM 574 O O . SER A 1 71 ? 3.162 -6.177 11.078 1.00 53.75 71 SER A O 1
ATOM 576 N N . ARG A 1 72 ? 1.729 -5.388 12.600 1.00 62.25 72 ARG A N 1
ATOM 577 C CA . ARG A 1 72 ? 0.505 -5.574 11.790 1.00 62.25 72 ARG A CA 1
ATOM 578 C C . ARG A 1 72 ? -0.263 -4.279 11.542 1.00 62.25 72 ARG A C 1
ATOM 580 O O . ARG A 1 72 ? -1.457 -4.309 11.222 1.00 62.25 72 ARG A O 1
ATOM 587 N N . THR A 1 73 ? 0.376 -3.131 11.736 1.00 72.38 73 THR A N 1
ATOM 588 C CA . THR A 1 73 ? -0.313 -1.861 11.524 1.00 72.38 73 THR A CA 1
ATOM 589 C C . THR A 1 73 ? -0.398 -1.531 10.038 1.00 72.38 73 THR A C 1
ATOM 591 O O . THR A 1 73 ? 0.560 -1.688 9.284 1.00 72.38 73 THR A O 1
ATOM 594 N N . LEU A 1 74 ? -1.559 -1.009 9.630 1.00 77.62 74 LEU A N 1
ATOM 595 C CA . LEU A 1 74 ? -1.816 -0.454 8.297 1.00 77.62 74 LEU A CA 1
ATOM 596 C C . LEU A 1 74 ? -0.688 0.480 7.822 1.00 77.62 74 LEU A C 1
ATOM 598 O O . LEU A 1 74 ? -0.368 0.546 6.645 1.00 77.62 74 LEU A O 1
ATOM 602 N N . GLU A 1 75 ? -0.067 1.189 8.756 1.00 77.88 75 GLU A N 1
ATOM 603 C CA . GLU A 1 75 ? 1.032 2.116 8.513 1.00 77.88 75 GLU A CA 1
ATOM 604 C C . GLU A 1 75 ? 2.303 1.427 7.999 1.00 77.88 75 GLU A C 1
ATOM 606 O O . GLU A 1 75 ? 2.945 1.926 7.077 1.00 77.88 75 GLU A O 1
ATOM 611 N N . GLN A 1 76 ? 2.634 0.245 8.525 1.00 79.31 76 GLN A N 1
ATOM 612 C CA . GLN A 1 76 ? 3.763 -0.546 8.034 1.00 79.31 76 GLN A CA 1
ATOM 613 C C . GLN A 1 76 ? 3.481 -1.115 6.646 1.00 79.31 76 GLN A C 1
ATOM 615 O O . GLN A 1 76 ? 4.369 -1.103 5.799 1.00 79.31 76 GLN A O 1
ATOM 620 N N . LEU A 1 77 ? 2.240 -1.538 6.394 1.00 80.00 77 LEU A N 1
ATOM 621 C CA . LEU A 1 77 ? 1.810 -2.004 5.078 1.00 80.00 77 LEU A CA 1
ATOM 622 C C . LEU A 1 77 ? 1.896 -0.883 4.031 1.00 80.00 77 LEU A C 1
ATOM 624 O O . LEU A 1 77 ? 2.454 -1.081 2.956 1.00 80.00 77 LEU A O 1
ATOM 628 N N . MET A 1 78 ? 1.430 0.324 4.364 1.00 82.25 78 MET A N 1
ATOM 629 C CA . MET A 1 78 ? 1.559 1.493 3.485 1.00 82.25 78 MET A CA 1
ATOM 630 C C . MET A 1 78 ? 3.026 1.885 3.254 1.00 82.25 78 MET A C 1
ATOM 632 O O . MET A 1 78 ? 3.400 2.226 2.132 1.00 82.25 78 MET A O 1
ATOM 636 N N . ASN A 1 79 ? 3.876 1.805 4.284 1.00 83.62 79 ASN A N 1
ATOM 637 C CA . ASN A 1 79 ? 5.313 2.043 4.134 1.00 83.62 79 ASN A CA 1
ATOM 638 C C . ASN A 1 79 ? 5.986 0.992 3.244 1.00 83.62 79 ASN A C 1
ATOM 640 O O . ASN A 1 79 ? 6.811 1.359 2.410 1.00 83.62 79 ASN A O 1
ATOM 644 N N . PHE A 1 80 ? 5.618 -0.283 3.378 1.00 84.44 80 PHE A N 1
ATOM 645 C CA . PHE A 1 80 ? 6.105 -1.351 2.509 1.00 84.44 80 PHE A CA 1
ATOM 646 C C . PHE A 1 80 ? 5.717 -1.105 1.051 1.00 84.44 80 PHE A C 1
ATOM 648 O O . PHE A 1 80 ? 6.593 -1.081 0.194 1.00 84.44 80 PHE A O 1
ATOM 655 N N . LEU A 1 81 ? 4.441 -0.818 0.775 1.00 83.62 81 LEU A N 1
ATOM 656 C CA . LEU A 1 81 ? 3.980 -0.522 -0.586 1.00 83.62 81 LEU A CA 1
ATOM 657 C C . LEU A 1 81 ? 4.730 0.660 -1.198 1.00 83.62 81 LEU A C 1
ATOM 659 O O . LEU A 1 81 ? 5.126 0.614 -2.357 1.00 83.62 81 LEU A O 1
ATOM 663 N N . ARG A 1 82 ? 4.992 1.702 -0.405 1.00 84.06 82 ARG A N 1
ATOM 664 C CA . ARG A 1 82 ? 5.786 2.849 -0.852 1.00 84.06 82 ARG A CA 1
ATOM 665 C C . ARG A 1 82 ? 7.229 2.467 -1.197 1.00 84.06 82 ARG A C 1
ATOM 667 O O . ARG A 1 82 ? 7.801 3.052 -2.115 1.00 84.06 82 ARG A O 1
ATOM 674 N N . LEU A 1 83 ? 7.838 1.558 -0.439 1.00 83.50 83 LEU A N 1
ATOM 675 C CA . LEU A 1 83 ? 9.187 1.062 -0.721 1.00 83.50 83 LEU A CA 1
ATOM 676 C C . LEU A 1 83 ? 9.207 0.176 -1.964 1.00 83.50 83 LEU A C 1
ATOM 678 O O . LEU A 1 83 ? 10.120 0.319 -2.766 1.00 83.50 83 LEU A O 1
ATOM 682 N N . GLU A 1 84 ? 8.196 -0.668 -2.146 1.00 83.88 84 GLU A N 1
ATOM 683 C CA . GLU A 1 84 ? 8.067 -1.537 -3.314 1.00 83.88 84 GLU A CA 1
ATOM 684 C C . GLU A 1 84 ? 7.887 -0.710 -4.600 1.00 83.88 84 GLU A C 1
ATOM 686 O O . GLU A 1 84 ? 8.616 -0.924 -5.564 1.00 83.88 84 GLU A O 1
ATOM 691 N N . VAL A 1 85 ? 7.033 0.327 -4.578 1.00 83.06 85 VAL A N 1
ATOM 692 C CA . VAL A 1 85 ? 6.877 1.285 -5.695 1.00 83.06 85 VAL A CA 1
ATOM 693 C C . VAL A 1 85 ? 8.208 1.953 -6.042 1.00 83.06 85 VAL A C 1
ATOM 695 O O . VAL A 1 85 ? 8.613 1.981 -7.201 1.00 83.06 85 VAL A O 1
ATOM 698 N N . LYS A 1 86 ? 8.931 2.456 -5.035 1.00 81.81 86 LYS A N 1
ATOM 699 C CA . LYS A 1 86 ? 10.257 3.056 -5.251 1.00 81.81 86 LYS A CA 1
ATOM 700 C C . LYS A 1 86 ? 11.281 2.043 -5.760 1.00 81.81 86 LYS A C 1
ATOM 702 O O . LYS A 1 86 ? 12.155 2.400 -6.544 1.00 81.81 86 LYS A O 1
ATOM 707 N N . GLY A 1 87 ? 11.207 0.801 -5.288 1.00 80.62 87 GLY A N 1
ATOM 708 C CA . GLY A 1 87 ? 12.059 -0.293 -5.738 1.00 80.62 87 GLY A CA 1
ATOM 709 C C . GLY A 1 87 ? 11.848 -0.575 -7.221 1.00 80.62 87 GLY A C 1
ATOM 710 O O . GLY A 1 87 ? 12.822 -0.641 -7.967 1.00 80.62 87 GLY A O 1
ATOM 711 N N . GLU A 1 88 ? 10.592 -0.645 -7.660 1.00 79.62 88 GLU A N 1
ATOM 712 C CA . GLU A 1 88 ? 10.227 -0.819 -9.067 1.00 79.62 88 GLU A CA 1
ATOM 713 C C . GLU A 1 88 ? 10.740 0.344 -9.935 1.00 79.62 88 GLU A C 1
ATOM 715 O O . GLU A 1 88 ? 11.368 0.112 -10.971 1.00 79.62 88 GLU A O 1
ATOM 720 N N . GLU A 1 89 ? 10.582 1.592 -9.480 1.00 79.94 89 GLU A N 1
ATOM 721 C CA . GLU A 1 89 ? 11.147 2.770 -10.154 1.00 79.94 89 GLU A CA 1
ATOM 722 C C . GLU A 1 89 ? 12.678 2.688 -10.275 1.00 79.94 89 GLU A C 1
ATOM 724 O O . GLU A 1 89 ? 13.230 2.943 -11.346 1.00 79.94 89 GLU A O 1
ATOM 729 N N . MET A 1 90 ? 13.386 2.292 -9.211 1.00 80.81 90 MET A N 1
ATOM 730 C CA . MET A 1 90 ? 14.847 2.142 -9.243 1.00 80.81 90 MET A CA 1
ATOM 731 C C . MET A 1 90 ? 15.306 1.002 -10.158 1.00 80.81 90 MET A C 1
ATOM 733 O O . MET A 1 90 ? 16.315 1.148 -10.852 1.00 80.81 90 MET A O 1
ATOM 737 N N . VAL A 1 91 ? 14.583 -0.120 -10.189 1.00 80.12 91 VAL A N 1
ATOM 738 C CA . VAL A 1 91 ? 14.867 -1.235 -11.105 1.00 80.12 91 VAL A CA 1
ATOM 739 C C . VAL A 1 91 ? 14.670 -0.797 -12.555 1.00 80.12 91 VAL A C 1
ATOM 741 O O . VAL A 1 91 ? 15.517 -1.103 -13.399 1.00 80.12 91 VAL A O 1
ATOM 744 N N . ASN A 1 92 ? 13.616 -0.032 -12.845 1.00 78.69 92 ASN A N 1
ATOM 745 C CA . ASN A 1 92 ? 13.389 0.537 -14.173 1.00 78.69 92 ASN A CA 1
ATOM 746 C C . ASN A 1 92 ? 14.514 1.503 -14.565 1.00 78.69 92 ASN A C 1
ATOM 748 O O . ASN A 1 92 ? 15.112 1.329 -15.624 1.00 78.69 92 ASN A O 1
ATOM 752 N N . LEU A 1 93 ? 14.897 2.427 -13.676 1.00 82.50 93 LEU A N 1
ATOM 753 C CA . LEU A 1 93 ? 16.029 3.335 -13.903 1.00 82.50 93 LEU A CA 1
ATOM 754 C C . LEU A 1 93 ? 17.339 2.580 -14.164 1.00 82.50 93 LEU A C 1
ATOM 756 O O . LEU A 1 93 ? 18.114 2.955 -15.043 1.00 82.50 93 LEU A O 1
ATOM 760 N N . SER A 1 94 ? 17.596 1.507 -13.414 1.00 81.94 94 SER A N 1
ATOM 761 C CA . SER A 1 94 ? 18.781 0.674 -13.614 1.00 81.94 94 SER A CA 1
ATOM 762 C C . SER A 1 94 ? 18.734 -0.058 -14.956 1.00 81.94 94 SER A C 1
ATOM 764 O O . SER A 1 94 ? 19.725 -0.066 -15.684 1.00 81.94 94 SER A O 1
ATOM 766 N N . THR A 1 95 ? 17.581 -0.619 -15.321 1.00 80.19 95 THR A N 1
ATOM 767 C CA . THR A 1 95 ? 17.380 -1.314 -16.601 1.00 80.19 95 THR A CA 1
ATOM 768 C C . THR A 1 95 ? 17.567 -0.363 -17.783 1.00 80.19 95 THR A C 1
ATOM 770 O O . THR A 1 95 ? 18.267 -0.704 -18.739 1.00 80.19 95 THR A O 1
ATOM 773 N N . ASP A 1 96 ? 17.018 0.847 -17.693 1.00 82.62 96 ASP A N 1
ATOM 774 C CA . ASP A 1 96 ? 17.185 1.897 -18.698 1.00 82.62 96 ASP A CA 1
ATOM 775 C C . ASP A 1 96 ? 18.645 2.349 -18.804 1.00 82.62 96 ASP A C 1
ATOM 777 O O . ASP A 1 96 ? 19.174 2.481 -19.909 1.00 82.62 96 ASP A O 1
ATOM 781 N N . TRP A 1 97 ? 19.339 2.503 -17.671 1.00 81.94 97 TRP A N 1
ATOM 782 C CA . TRP A 1 97 ? 20.773 2.798 -17.645 1.00 81.94 97 TRP A CA 1
ATOM 783 C C . TRP A 1 97 ? 21.608 1.711 -18.337 1.00 81.94 97 TRP A C 1
ATOM 785 O O . TRP A 1 97 ? 22.489 2.023 -19.147 1.00 81.94 97 TRP A O 1
ATOM 795 N N . PHE A 1 98 ? 21.331 0.434 -18.054 1.00 83.06 98 PHE A N 1
ATOM 796 C CA . PHE A 1 98 ? 22.016 -0.692 -18.691 1.00 83.06 98 PHE A CA 1
ATOM 797 C C . PHE A 1 98 ? 21.730 -0.754 -20.195 1.00 83.06 98 PHE A C 1
ATOM 799 O O . PHE A 1 98 ? 22.653 -0.970 -20.986 1.00 83.06 98 PHE A O 1
ATOM 806 N N . ARG A 1 99 ? 20.482 -0.507 -20.608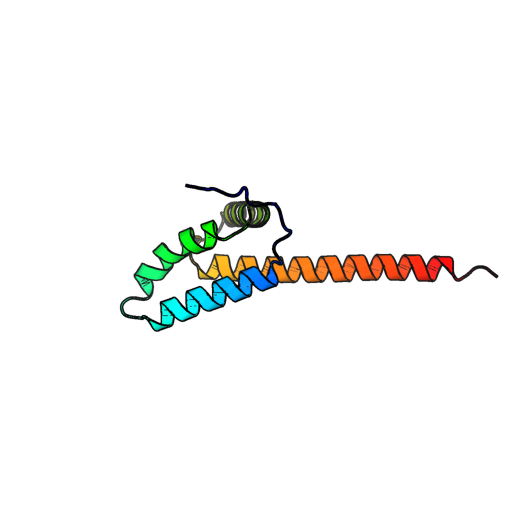 1.00 81.88 99 ARG A N 1
ATOM 807 C CA . ARG A 1 99 ? 20.091 -0.450 -22.023 1.00 81.88 99 ARG A CA 1
ATOM 808 C C . ARG A 1 99 ? 20.809 0.680 -22.761 1.00 81.88 99 ARG A C 1
ATOM 810 O O . ARG A 1 99 ? 21.410 0.431 -23.805 1.00 81.88 99 ARG A O 1
ATOM 817 N N . LEU A 1 100 ? 20.819 1.883 -22.189 1.00 82.38 100 LEU A N 1
ATOM 818 C CA . LEU A 1 100 ? 21.498 3.048 -22.760 1.00 82.38 100 LEU A CA 1
ATOM 819 C C . LEU A 1 100 ? 23.014 2.824 -22.868 1.00 82.38 100 LEU A C 1
ATOM 821 O O . LEU A 1 100 ? 23.623 3.138 -23.892 1.00 82.38 100 LEU A O 1
ATOM 825 N N . SER A 1 101 ? 23.620 2.224 -21.839 1.00 79.31 101 SER A N 1
ATOM 826 C CA . SER A 1 101 ? 25.045 1.863 -21.843 1.00 79.31 101 SER A CA 1
ATOM 827 C C . SER A 1 101 ? 25.378 0.858 -22.951 1.00 79.31 101 SER A C 1
ATOM 829 O O . SER A 1 101 ? 26.406 0.986 -23.619 1.00 79.31 101 SER A O 1
ATOM 831 N N . SER A 1 102 ? 24.493 -0.113 -23.197 1.00 75.75 102 SER A N 1
ATOM 832 C CA . SER A 1 102 ? 24.653 -1.080 -24.287 1.00 75.75 102 SER A CA 1
ATOM 833 C C . SER A 1 102 ? 24.523 -0.429 -25.670 1.00 75.75 102 SER A C 1
ATOM 835 O O . SER A 1 102 ? 25.278 -0.776 -26.575 1.00 75.75 102 SER A O 1
ATOM 837 N N . GLU A 1 103 ? 23.602 0.518 -25.859 1.00 71.75 103 GLU A N 1
ATOM 838 C CA . GLU A 1 103 ? 23.401 1.202 -27.145 1.00 71.75 103 GLU A CA 1
ATOM 839 C C . GLU A 1 103 ? 24.582 2.111 -27.513 1.00 71.75 103 GLU A C 1
ATOM 841 O O . GLU A 1 103 ? 25.041 2.092 -28.660 1.00 71.75 103 GLU A O 1
ATOM 846 N N . LEU A 1 104 ? 25.144 2.834 -26.538 1.00 65.44 104 LEU A N 1
ATOM 847 C CA . LEU A 1 104 ? 26.330 3.676 -26.738 1.00 65.44 104 LEU A CA 1
ATOM 848 C C . LEU A 1 104 ? 27.578 2.860 -27.109 1.00 65.44 104 LEU A C 1
ATOM 850 O O . LEU A 1 104 ? 28.404 3.331 -27.890 1.00 65.44 104 LEU A O 1
ATOM 854 N N . SER A 1 105 ? 27.684 1.615 -26.633 1.00 63.59 105 SER A N 1
ATOM 855 C CA . SER A 1 105 ? 28.786 0.713 -26.989 1.00 63.59 105 SER A CA 1
ATOM 856 C C . SER A 1 105 ? 28.712 0.180 -28.429 1.00 63.59 105 SER A C 1
ATOM 858 O O . SER A 1 105 ? 29.728 -0.276 -28.947 1.00 63.59 105 SER A O 1
ATOM 860 N N . THR A 1 106 ? 27.549 0.226 -29.094 1.00 60.12 106 THR A N 1
ATOM 861 C CA . THR A 1 106 ? 27.367 -0.324 -30.460 1.00 60.12 106 THR A CA 1
ATOM 862 C C . THR A 1 106 ? 27.533 0.702 -31.583 1.00 60.12 106 THR A C 1
ATOM 864 O O . THR A 1 106 ? 27.708 0.317 -32.736 1.00 60.12 106 THR A O 1
ATOM 867 N N . LYS A 1 107 ? 27.523 2.007 -31.275 1.00 59.56 107 LYS A N 1
ATOM 868 C CA . LYS A 1 107 ? 27.687 3.088 -32.271 1.00 59.56 107 LYS A CA 1
ATOM 869 C C . LYS A 1 107 ? 29.117 3.618 -32.412 1.00 59.56 107 LYS A C 1
ATOM 871 O O . LYS A 1 107 ? 29.353 4.532 -33.195 1.00 59.56 107 LYS A O 1
ATOM 876 N N . GLY A 1 108 ? 30.067 3.040 -31.682 1.00 55.09 108 GLY A N 1
ATOM 877 C CA . GLY A 1 108 ? 31.488 3.373 -31.747 1.00 55.09 108 GLY A CA 1
ATOM 878 C C . GLY A 1 108 ? 32.309 2.293 -32.444 1.00 55.09 108 GLY A C 1
ATOM 879 O O . GLY A 1 108 ? 33.149 1.676 -31.805 1.00 55.09 108 GLY A O 1
ATOM 880 N N . THR A 1 109 ? 32.079 2.050 -33.734 1.00 45.62 109 THR A N 1
ATOM 881 C CA . THR A 1 109 ? 33.084 1.409 -34.602 1.00 45.62 109 THR A CA 1
ATOM 882 C C . THR A 1 109 ? 33.128 2.174 -35.930 1.00 45.62 109 THR A C 1
ATOM 884 O O . THR A 1 109 ? 32.111 2.190 -36.624 1.00 45.62 109 THR A O 1
ATOM 887 N N . PRO A 1 110 ? 34.221 2.905 -36.238 1.00 53.75 110 PRO A N 1
ATOM 888 C CA . PRO A 1 110 ? 34.469 3.417 -37.584 1.00 53.75 110 PRO A CA 1
ATOM 889 C C . PRO A 1 110 ? 34.807 2.290 -38.568 1.00 53.75 110 PRO A C 1
ATOM 891 O O . PRO A 1 110 ? 35.335 1.246 -38.118 1.00 53.75 110 PRO A O 1
#

Sequence (110 aa):
MKNPATGRSKTDLPALYDELGAKIRALESLRRTQEKYRYFLSPLVESCLPEEVLVGWERSRNHSLTETKESRTLEQLMNFLRLEVKGEEMVNLSTDWFRLSSELSTKGTP

Foldseek 3Di:
DDDPDPDPDVPLLVVLLVVLVVVLVVVVVVDDDPPVVQLVSLVVSLVSDDPVLNVVLVVVLVVPPPDDPPSRGPVVSSVSSVVVNVVVVVVVVVVVVVVVVVVVVVPPDD